Protein AF-A0A7J3XG71-F1 (afdb_monomer_lite)

Radius of gyration: 19.36 Å; chains: 1; bounding box: 48×36×61 Å

pLDDT: mean 88.69, std 15.17, range [41.94, 98.75]

Structure (mmCIF, N/CA/C/O backbone):
data_AF-A0A7J3XG71-F1
#
_entry.id   AF-A0A7J3XG71-F1
#
loop_
_atom_site.group_PDB
_atom_site.id
_atom_site.type_symbol
_atom_site.label_atom_id
_atom_site.label_alt_id
_atom_site.label_comp_id
_atom_site.label_asym_id
_atom_site.label_entity_id
_atom_site.label_seq_id
_atom_site.pdbx_PDB_ins_code
_atom_site.Cartn_x
_atom_site.Cartn_y
_atom_site.Cartn_z
_atom_site.occupancy
_atom_site.B_iso_or_equiv
_atom_site.auth_seq_id
_atom_site.auth_comp_id
_atom_site.auth_asym_id
_atom_site.auth_atom_id
_atom_site.pdbx_PDB_model_num
ATOM 1 N N . MET A 1 1 ? -31.898 -5.655 36.762 1.00 43.97 1 MET A N 1
ATOM 2 C CA . MET A 1 1 ? -30.533 -5.294 36.327 1.00 43.97 1 MET A CA 1
ATOM 3 C C . MET A 1 1 ? -30.466 -5.445 34.824 1.00 43.97 1 MET A C 1
ATOM 5 O O . MET A 1 1 ? -30.775 -6.532 34.360 1.00 43.97 1 MET A O 1
ATOM 9 N N . SER A 1 2 ? -30.167 -4.340 34.140 1.00 41.94 2 SER A N 1
ATOM 10 C CA . SER A 1 2 ? -29.514 -4.188 32.827 1.00 41.94 2 SER A CA 1
ATOM 11 C C . SER A 1 2 ? -29.764 -2.735 32.429 1.00 41.94 2 SER A C 1
ATOM 13 O O . SER A 1 2 ? -30.831 -2.407 31.923 1.00 41.94 2 SER A O 1
ATOM 15 N N . VAL A 1 3 ? -28.844 -1.845 32.807 1.00 44.31 3 VAL A N 1
ATOM 16 C CA . VAL A 1 3 ? -28.884 -0.438 32.394 1.00 44.31 3 VAL A CA 1
ATOM 17 C C . VAL A 1 3 ? -28.138 -0.375 31.070 1.00 44.31 3 VAL A C 1
ATOM 19 O O . VAL A 1 3 ? -26.931 -0.612 31.028 1.00 44.31 3 VAL A O 1
ATOM 22 N N . ASP A 1 4 ? -28.886 -0.149 29.998 1.00 48.38 4 ASP A N 1
ATOM 23 C CA . ASP A 1 4 ? -28.357 0.118 28.668 1.00 48.38 4 ASP A CA 1
ATOM 24 C C . ASP A 1 4 ? -27.827 1.561 28.676 1.00 48.38 4 ASP A C 1
ATOM 26 O O . ASP A 1 4 ? -28.592 2.509 28.852 1.00 48.38 4 ASP A O 1
ATOM 30 N N . ASN A 1 5 ? -26.508 1.743 28.586 1.00 49.19 5 ASN A N 1
ATOM 31 C CA . ASN A 1 5 ? -25.856 3.060 28.640 1.00 49.19 5 ASN A CA 1
ATOM 32 C C . ASN A 1 5 ? -25.887 3.748 27.262 1.00 49.19 5 ASN A C 1
ATOM 34 O O . ASN A 1 5 ? -24.861 4.161 26.718 1.00 49.19 5 ASN A O 1
ATOM 38 N N . SER A 1 6 ? -27.080 3.856 26.680 1.00 59.78 6 SER A N 1
ATOM 39 C CA . SER A 1 6 ? -27.338 4.720 25.535 1.00 59.78 6 SER A CA 1
ATOM 40 C C . SER A 1 6 ? -27.687 6.126 26.019 1.00 59.78 6 SER A C 1
ATOM 42 O O . SER A 1 6 ? -28.564 6.279 26.864 1.00 59.78 6 SER A O 1
ATO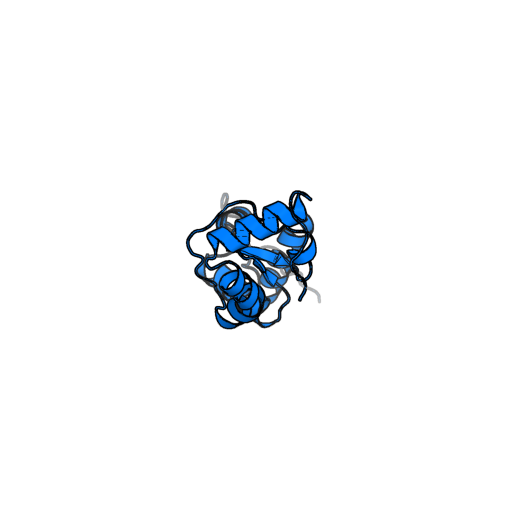M 44 N N . VAL A 1 7 ? -27.080 7.123 25.373 1.00 55.75 7 VAL A N 1
ATOM 45 C CA . VAL A 1 7 ? -27.357 8.569 25.451 1.00 55.75 7 VAL A CA 1
ATOM 46 C C . VAL A 1 7 ? -26.559 9.326 26.520 1.00 55.75 7 VAL A C 1
ATOM 48 O O . VAL A 1 7 ? -26.802 9.230 27.719 1.00 55.75 7 VAL A O 1
ATOM 51 N N . VAL A 1 8 ? -25.625 10.157 26.045 1.00 53.44 8 VAL A N 1
ATOM 52 C CA . VAL A 1 8 ? -25.015 11.246 26.814 1.00 53.44 8 VAL A CA 1
ATOM 53 C C . VAL A 1 8 ? -25.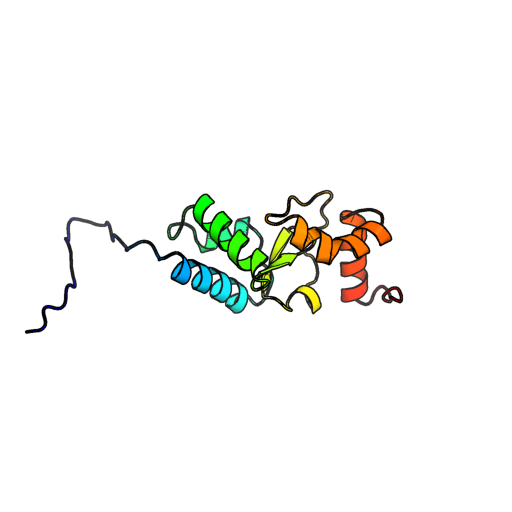198 12.534 26.007 1.00 53.44 8 VAL A C 1
ATOM 55 O O . VAL A 1 8 ? -24.497 12.739 25.023 1.00 53.44 8 VAL A O 1
ATOM 58 N N . TYR A 1 9 ? -26.146 13.348 26.482 1.00 48.91 9 TYR A N 1
ATOM 59 C CA . TYR A 1 9 ? -26.433 14.759 26.179 1.00 48.91 9 TYR A CA 1
ATOM 60 C C . TYR A 1 9 ? -26.900 15.156 24.762 1.00 48.91 9 TYR A C 1
ATOM 62 O O . TYR A 1 9 ? -26.184 15.011 23.777 1.00 48.91 9 TYR A O 1
ATOM 70 N N . GLU A 1 10 ? -28.100 15.745 24.714 1.00 48.12 10 GLU A N 1
ATOM 71 C CA . GLU A 1 10 ? -28.638 16.569 23.626 1.00 48.12 10 GLU A CA 1
ATOM 72 C C . GLU A 1 10 ? -28.486 18.040 24.039 1.00 48.12 10 GLU A C 1
ATOM 74 O O . GLU A 1 10 ? -29.144 18.484 24.975 1.00 48.12 10 GLU A O 1
ATOM 79 N N . ASP A 1 11 ? -27.606 18.770 23.357 1.00 48.97 11 ASP A N 1
ATOM 80 C CA . ASP A 1 11 ? -27.636 20.233 23.259 1.00 48.97 11 ASP A CA 1
ATOM 81 C C . ASP A 1 11 ? -27.097 20.587 21.857 1.00 48.97 11 ASP A C 1
ATOM 83 O O . ASP A 1 11 ? -25.931 20.352 21.543 1.00 48.97 11 ASP A O 1
ATOM 87 N N . GLU A 1 12 ? -28.026 20.998 20.991 1.00 54.84 12 GLU A N 1
ATOM 88 C CA . GLU A 1 12 ? -27.931 21.539 19.621 1.00 54.84 12 GLU A CA 1
ATOM 89 C C . GLU A 1 12 ? -26.679 21.185 18.763 1.00 54.84 12 GLU A C 1
ATOM 91 O O . GLU A 1 12 ? -25.631 21.829 18.800 1.00 54.84 12 GLU A O 1
ATOM 96 N N . ASP A 1 13 ? -26.864 20.172 17.899 1.00 53.38 13 ASP A N 1
ATOM 97 C CA . ASP A 1 13 ? -26.108 19.838 16.673 1.00 53.38 13 ASP A CA 1
ATOM 98 C C . ASP A 1 13 ? -24.614 19.460 16.774 1.00 53.38 13 ASP A C 1
ATOM 100 O O . ASP A 1 13 ? -23.824 19.716 15.859 1.00 53.38 13 ASP A O 1
ATOM 104 N N . VAL A 1 14 ? -24.210 18.720 17.812 1.00 53.25 14 VAL A N 1
ATOM 105 C CA . VAL A 1 14 ? -22.919 18.003 17.800 1.00 53.25 14 VAL A CA 1
ATOM 106 C C . VAL A 1 14 ? -23.101 16.531 18.170 1.00 53.25 14 VAL A C 1
ATOM 108 O O . VAL A 1 14 ? -23.175 16.162 19.337 1.00 53.25 14 VAL A O 1
ATOM 111 N N . VAL A 1 15 ? -23.102 15.650 17.163 1.00 59.97 15 VAL A N 1
ATOM 112 C CA . VAL A 1 15 ? -23.061 14.198 17.397 1.00 59.97 15 VAL A CA 1
ATOM 113 C C . VAL A 1 15 ? -21.625 13.786 17.728 1.00 59.97 15 VAL A C 1
ATOM 115 O O . VAL A 1 15 ? -20.765 13.688 16.849 1.00 59.97 15 VAL A O 1
ATOM 118 N N . VAL A 1 16 ? -21.351 13.548 19.011 1.00 57.53 16 VAL A N 1
ATOM 119 C CA . VAL A 1 16 ? -20.048 13.062 19.481 1.00 57.53 16 VAL A CA 1
ATOM 120 C C . VAL A 1 16 ? -19.979 11.548 19.302 1.00 57.53 16 VAL A C 1
ATOM 122 O O . VAL A 1 16 ? -20.520 10.776 20.091 1.00 57.53 16 VAL A O 1
ATOM 125 N N . PHE A 1 17 ? -19.278 11.105 18.262 1.00 67.19 17 PHE A N 1
ATOM 126 C CA . PHE A 1 17 ? -18.947 9.693 18.097 1.00 67.19 17 PHE A CA 1
ATOM 127 C C . PHE A 1 17 ? -17.682 9.341 18.879 1.00 67.19 17 PHE A C 1
ATOM 129 O O . PHE A 1 17 ? -16.693 10.079 18.874 1.00 67.19 17 PHE A O 1
ATOM 136 N N . ARG A 1 18 ? -17.675 8.161 19.506 1.00 76.88 18 ARG A N 1
ATOM 137 C CA . ARG A 1 18 ? -16.440 7.580 20.034 1.00 76.88 18 ARG A CA 1
ATOM 138 C C . ARG A 1 18 ? -15.479 7.334 18.868 1.00 76.88 18 ARG A C 1
ATOM 140 O O . ARG A 1 18 ? -15.840 6.680 17.892 1.00 76.88 18 ARG A O 1
ATOM 147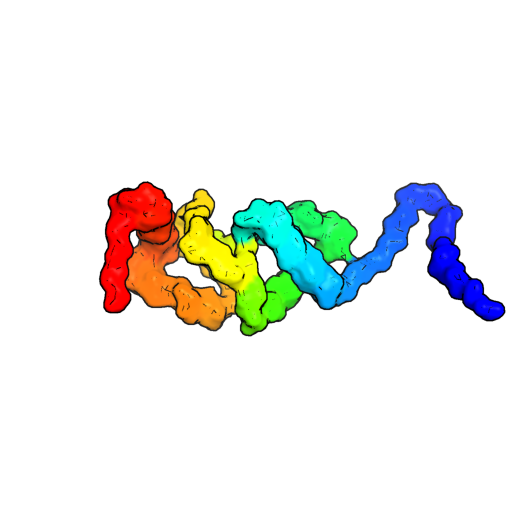 N N . ALA A 1 19 ? -14.247 7.827 18.983 1.00 80.75 19 ALA A N 1
ATOM 148 C CA . ALA A 1 19 ? -13.202 7.519 18.014 1.00 80.75 19 ALA A CA 1
ATOM 149 C C . ALA A 1 19 ? -12.949 5.999 17.967 1.00 80.75 19 ALA A C 1
ATOM 151 O O . ALA A 1 19 ? -12.904 5.371 19.031 1.00 80.75 19 ALA A O 1
ATOM 152 N N . PRO A 1 20 ? -12.732 5.411 16.775 1.00 83.31 20 PRO A N 1
ATOM 153 C CA . PRO A 1 20 ? -12.503 3.977 16.662 1.00 83.31 20 PRO A CA 1
ATOM 154 C C . PRO A 1 20 ? -11.242 3.559 17.421 1.00 83.31 20 PRO A C 1
ATOM 156 O O . PRO A 1 20 ? -10.292 4.345 17.561 1.00 83.31 20 PRO A O 1
ATOM 159 N N . SER A 1 21 ? -11.203 2.311 17.880 1.00 91.25 21 SER A N 1
ATOM 160 C CA . SER A 1 21 ? -9.980 1.661 18.344 1.00 91.25 21 SER A CA 1
ATOM 161 C C . SER A 1 21 ? -8.979 1.503 17.194 1.00 91.25 21 SER A C 1
ATOM 163 O O . SER A 1 21 ? -9.270 1.737 16.018 1.00 91.25 21 SER A O 1
ATOM 165 N N . ASP A 1 22 ? -7.751 1.144 17.542 1.00 90.56 22 ASP A N 1
ATOM 166 C CA . ASP A 1 22 ? -6.702 0.895 16.561 1.00 90.56 22 ASP A CA 1
ATOM 167 C C . ASP A 1 22 ? -7.017 -0.328 15.682 1.00 90.56 22 ASP A C 1
ATOM 169 O O . ASP A 1 22 ? -6.778 -0.302 14.475 1.00 90.56 22 ASP A O 1
ATOM 173 N N . GLU A 1 23 ? -7.609 -1.365 16.272 1.00 94.00 23 GLU A N 1
ATOM 174 C CA . GLU A 1 23 ? -8.061 -2.587 15.604 1.00 94.00 23 GLU A CA 1
ATOM 175 C C . GLU A 1 23 ? -9.272 -2.320 14.700 1.00 94.00 23 GLU A C 1
ATOM 177 O O . GLU A 1 23 ? -9.329 -2.804 13.566 1.00 94.00 23 GLU A O 1
ATOM 182 N N . GLU A 1 24 ? -10.227 -1.513 15.171 1.00 94.94 24 GLU A N 1
ATOM 183 C CA . GLU A 1 24 ? -11.383 -1.089 14.376 1.00 94.94 24 GLU A CA 1
ATOM 184 C C . GLU A 1 24 ? -10.938 -0.290 13.153 1.00 94.94 24 GLU A C 1
ATOM 186 O O . GLU A 1 24 ? -11.412 -0.529 12.043 1.00 94.94 24 GLU A O 1
ATOM 191 N N . LEU A 1 25 ? -9.973 0.614 13.329 1.00 95.19 25 LEU A N 1
ATOM 192 C CA . LEU A 1 25 ? -9.420 1.393 12.232 1.00 95.19 25 LEU A CA 1
ATOM 193 C C . LEU A 1 25 ? -8.634 0.525 11.238 1.00 95.19 25 LEU A C 1
ATOM 195 O O . LEU A 1 25 ? -8.745 0.730 10.030 1.00 95.19 25 LEU A O 1
ATOM 199 N N . GLU A 1 26 ? -7.876 -0.466 11.711 1.00 97.38 26 GLU A N 1
ATOM 200 C CA . GLU A 1 26 ? -7.221 -1.451 10.841 1.00 97.38 26 GLU A CA 1
ATOM 201 C C . GLU A 1 26 ? -8.223 -2.201 9.965 1.00 97.38 26 GLU A C 1
ATOM 203 O O . GLU A 1 26 ? -8.014 -2.344 8.755 1.00 97.38 26 GLU A O 1
ATOM 208 N N . LYS A 1 27 ? -9.330 -2.653 10.563 1.00 97.44 27 LYS A N 1
ATOM 209 C CA . LYS A 1 27 ? -10.420 -3.294 9.829 1.00 97.44 27 LYS A CA 1
ATOM 210 C C . LYS A 1 27 ? -11.034 -2.332 8.814 1.00 97.44 27 LYS A C 1
ATOM 212 O O . LYS A 1 27 ? -11.151 -2.681 7.645 1.00 97.44 27 LYS A O 1
ATOM 217 N N . LEU A 1 28 ? -11.329 -1.104 9.226 1.00 96.38 28 LEU A N 1
ATOM 218 C CA . LEU A 1 28 ? -11.967 -0.095 8.385 1.00 96.38 28 LEU A CA 1
ATOM 219 C C . LEU A 1 28 ? -11.096 0.275 7.169 1.00 96.38 28 LEU A C 1
ATOM 221 O O . LEU A 1 28 ? -11.607 0.389 6.055 1.00 96.38 28 LEU A O 1
ATOM 225 N N . VAL A 1 29 ? -9.771 0.374 7.338 1.00 97.88 29 VAL A N 1
ATOM 226 C CA . VAL A 1 29 ? -8.824 0.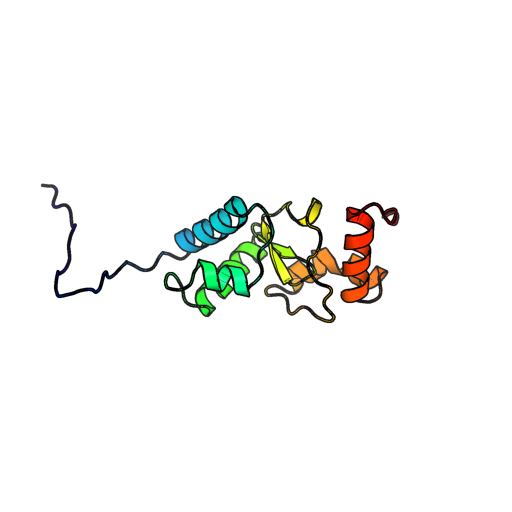564 6.224 1.00 97.88 29 VAL A CA 1
ATOM 227 C C . VAL A 1 29 ? -8.879 -0.608 5.240 1.00 97.88 29 VAL A C 1
ATOM 229 O O . VAL A 1 29 ? -8.977 -0.383 4.031 1.00 97.88 29 VAL A O 1
ATOM 232 N N . LYS A 1 30 ? -8.834 -1.854 5.728 1.00 98.50 30 LYS A N 1
ATOM 233 C CA . LYS A 1 30 ? -8.896 -3.049 4.869 1.00 98.50 30 LYS A CA 1
ATOM 234 C C . LYS A 1 30 ? -10.230 -3.150 4.134 1.00 98.50 30 LYS A C 1
ATOM 236 O O . LYS A 1 30 ? -10.229 -3.366 2.923 1.00 98.50 30 LYS A O 1
ATOM 241 N N . ASP A 1 31 ? -11.336 -2.918 4.832 1.00 98.06 31 ASP A N 1
ATOM 242 C CA . ASP A 1 31 ? -12.688 -2.943 4.271 1.00 98.06 31 ASP A CA 1
ATOM 243 C C . ASP A 1 31 ? -12.867 -1.851 3.211 1.00 98.06 31 ASP A C 1
ATOM 245 O O . ASP A 1 31 ? -13.452 -2.091 2.154 1.00 98.06 31 ASP A O 1
ATOM 249 N N . LEU A 1 32 ? -12.307 -0.657 3.434 1.00 97.81 32 LEU A N 1
ATOM 250 C CA . LEU A 1 32 ? -12.314 0.422 2.450 1.00 97.81 32 LEU A CA 1
ATOM 251 C C . LEU A 1 32 ? -11.583 0.017 1.163 1.00 97.81 32 LEU A C 1
ATOM 253 O O . LEU A 1 32 ? -12.127 0.197 0.072 1.00 97.81 32 LEU A O 1
ATOM 257 N N . VAL A 1 33 ? -10.372 -0.535 1.279 1.00 98.12 33 VAL A N 1
ATOM 258 C CA . VAL A 1 33 ? -9.586 -0.998 0.122 1.00 98.12 33 VAL A CA 1
ATOM 259 C C . VAL A 1 33 ? -10.297 -2.155 -0.591 1.00 98.12 33 VAL A C 1
ATOM 261 O O . VAL A 1 33 ? -10.404 -2.136 -1.819 1.00 98.12 33 VAL A O 1
ATOM 264 N N . ALA A 1 34 ? -10.846 -3.116 0.160 1.00 98.06 34 ALA A N 1
ATOM 265 C CA . ALA A 1 34 ? -11.623 -4.234 -0.376 1.00 98.06 34 ALA A CA 1
ATOM 266 C C . ALA A 1 34 ? -12.842 -3.745 -1.168 1.00 98.06 34 ALA A C 1
ATOM 268 O O . ALA A 1 34 ? -13.013 -4.106 -2.330 1.00 98.06 34 ALA A O 1
ATOM 269 N N . ARG A 1 35 ? -13.648 -2.859 -0.571 1.00 97.88 35 ARG A N 1
ATOM 270 C CA . ARG A 1 35 ? -14.867 -2.302 -1.173 1.00 97.88 35 ARG A CA 1
ATOM 271 C C . ARG A 1 35 ? -14.583 -1.498 -2.438 1.00 97.88 35 ARG A C 1
ATOM 273 O O . ARG A 1 35 ? -15.376 -1.535 -3.371 1.00 97.88 35 ARG A O 1
ATOM 280 N N . LYS A 1 36 ? -13.468 -0.761 -2.490 1.00 97.12 36 LYS A N 1
ATOM 281 C CA . LYS A 1 36 ? -13.058 -0.043 -3.709 1.00 97.12 36 LYS A CA 1
ATOM 282 C C . LYS A 1 36 ? -12.520 -0.989 -4.789 1.00 97.12 36 LYS A C 1
ATOM 284 O O . LYS A 1 36 ? -12.449 -0.582 -5.945 1.00 97.12 36 LYS A O 1
ATOM 289 N N . GLY A 1 37 ? -12.115 -2.208 -4.427 1.00 96.50 37 GLY A N 1
ATOM 290 C CA . GLY A 1 37 ? -11.635 -3.235 -5.354 1.00 96.50 37 GLY A CA 1
ATOM 291 C C . GLY A 1 37 ? -10.293 -2.916 -6.020 1.00 96.50 37 GLY A C 1
ATOM 292 O O . GLY A 1 37 ? -9.909 -3.582 -6.980 1.00 96.50 37 GLY A O 1
ATOM 293 N N . ARG A 1 38 ? -9.575 -1.890 -5.545 1.00 96.12 38 ARG A N 1
ATOM 294 C CA . ARG A 1 38 ? -8.284 -1.457 -6.091 1.00 96.12 38 ARG A CA 1
ATOM 295 C C . ARG A 1 38 ? -7.414 -0.790 -5.025 1.00 96.12 38 ARG A C 1
ATOM 297 O O . ARG A 1 38 ? -7.954 -0.254 -4.056 1.00 96.12 38 ARG A O 1
ATOM 304 N N . PRO A 1 39 ? -6.090 -0.722 -5.244 1.00 97.81 39 PRO A N 1
ATOM 305 C CA . PRO A 1 39 ? -5.214 0.105 -4.431 1.00 97.81 39 PRO A CA 1
ATOM 306 C C . PRO A 1 39 ? -5.643 1.579 -4.405 1.00 97.81 39 PRO A C 1
ATOM 308 O O . PRO A 1 39 ? -6.102 2.140 -5.409 1.00 97.81 39 PRO A O 1
ATOM 311 N N . LEU A 1 40 ? -5.483 2.204 -3.239 1.00 97.75 40 LEU A N 1
ATOM 312 C CA . LEU A 1 40 ? -5.878 3.585 -2.964 1.00 97.75 40 LEU A CA 1
ATOM 313 C C . LEU A 1 40 ? -4.662 4.440 -2.632 1.00 97.75 40 LEU A C 1
ATOM 315 O O . LEU A 1 40 ? -3.755 4.021 -1.921 1.00 97.75 40 LEU A O 1
ATOM 319 N N . SER A 1 41 ? -4.635 5.671 -3.122 1.00 96.88 41 SER A N 1
ATOM 320 C CA . SER A 1 41 ? -3.600 6.630 -2.742 1.00 96.88 41 SER A CA 1
ATOM 321 C C . SER A 1 41 ? -3.786 7.132 -1.308 1.00 96.88 41 SER A C 1
ATOM 323 O O . SER A 1 41 ? -4.894 7.157 -0.774 1.00 96.88 41 SER A O 1
ATOM 325 N N . TRP A 1 42 ? -2.712 7.660 -0.712 1.00 96.38 42 TRP A N 1
ATOM 326 C CA . TRP A 1 42 ? -2.776 8.374 0.573 1.00 96.38 42 TRP A CA 1
ATOM 327 C C . TRP A 1 42 ? -3.847 9.477 0.596 1.00 96.38 42 TRP A C 1
ATOM 329 O O . TRP A 1 42 ? -4.527 9.680 1.597 1.00 96.38 42 TRP A O 1
ATOM 339 N N . LYS A 1 43 ? -4.019 10.201 -0.521 1.00 95.62 43 LYS A N 1
ATOM 340 C CA . LYS A 1 43 ? -5.035 11.257 -0.640 1.00 95.62 43 LYS A CA 1
ATOM 341 C C . LYS A 1 43 ? -6.452 10.682 -0.588 1.00 95.62 43 LYS A C 1
ATOM 343 O O . LYS A 1 43 ? -7.310 11.290 0.038 1.00 95.62 43 LYS A O 1
ATOM 348 N N . GLU A 1 44 ? -6.690 9.543 -1.234 1.00 96.94 44 GLU A N 1
ATOM 349 C CA . GLU A 1 44 ? -7.992 8.870 -1.199 1.00 96.94 44 GLU A CA 1
ATOM 350 C C . GLU A 1 44 ? -8.287 8.312 0.191 1.00 96.94 44 GLU A C 1
ATOM 352 O O . GLU A 1 44 ? -9.352 8.600 0.720 1.00 96.94 44 GLU A O 1
ATOM 357 N N . LEU A 1 45 ? -7.333 7.617 0.821 1.00 97.12 45 LEU A N 1
ATOM 358 C CA . LEU A 1 45 ? -7.504 7.109 2.187 1.00 97.12 45 LEU A CA 1
ATOM 359 C C . LEU A 1 45 ? -7.816 8.238 3.176 1.00 97.12 45 LEU A C 1
ATOM 361 O O . LEU A 1 45 ? -8.779 8.143 3.925 1.00 97.12 45 LEU A O 1
ATOM 365 N N . ARG A 1 46 ? -7.061 9.346 3.134 1.00 95.56 46 ARG A N 1
ATOM 366 C CA . ARG A 1 46 ? -7.340 10.514 3.985 1.00 95.56 46 ARG A CA 1
ATOM 367 C C . ARG A 1 46 ? -8.712 11.126 3.732 1.00 95.56 46 ARG A C 1
ATOM 369 O O . ARG A 1 46 ? -9.349 11.559 4.679 1.00 95.56 46 ARG A O 1
ATOM 376 N N . LYS A 1 47 ? -9.149 11.190 2.472 1.00 95.75 47 LYS A N 1
ATOM 377 C CA . LYS A 1 47 ? -10.457 11.751 2.117 1.00 95.75 47 LYS A CA 1
ATOM 378 C C . LYS A 1 47 ? -11.599 10.869 2.623 1.00 95.75 47 LYS A C 1
ATOM 380 O O . LYS A 1 47 ? -12.584 11.385 3.120 1.00 95.75 47 LYS A O 1
ATOM 385 N N . GLU A 1 48 ? -11.481 9.557 2.471 1.00 95.00 48 GLU A N 1
ATOM 386 C CA . GLU A 1 48 ? -12.529 8.609 2.872 1.00 95.00 48 GLU A CA 1
ATOM 387 C C . GLU A 1 48 ? -12.602 8.435 4.398 1.00 95.00 48 GLU A C 1
ATOM 389 O O . GLU A 1 48 ? -13.641 8.047 4.917 1.00 95.00 48 GLU A O 1
ATOM 394 N N . LEU A 1 49 ? -11.508 8.724 5.112 1.00 92.31 49 LEU A N 1
ATOM 395 C CA . LEU A 1 49 ? -11.399 8.585 6.569 1.00 92.31 49 LEU A CA 1
ATOM 396 C C . LEU A 1 49 ? -11.370 9.926 7.315 1.00 92.31 49 LEU A C 1
ATOM 398 O O . LEU A 1 49 ? -11.139 9.961 8.528 1.00 92.31 49 LEU A O 1
ATOM 402 N N . SER A 1 50 ? -11.586 11.036 6.606 1.00 87.88 50 SER A N 1
ATOM 403 C CA . SER A 1 50 ? -11.623 12.364 7.214 1.00 87.88 50 SER A CA 1
ATOM 404 C C . SER A 1 50 ? -12.775 12.454 8.210 1.00 87.88 50 SER A C 1
ATOM 406 O O . SER A 1 50 ? -13.884 12.030 7.900 1.00 87.88 50 SER A O 1
ATOM 408 N N . GLY A 1 51 ? -12.514 13.004 9.395 1.00 84.25 51 GLY A N 1
ATOM 409 C CA . GLY A 1 51 ? -13.498 13.082 10.480 1.00 84.25 51 GLY A CA 1
ATOM 410 C C . GLY A 1 51 ? -13.607 11.810 11.329 1.00 84.25 51 GLY A C 1
ATOM 411 O O . GLY A 1 51 ? -14.144 11.877 12.426 1.00 84.25 51 GLY A O 1
ATOM 412 N N . ILE A 1 52 ? -13.041 10.682 10.880 1.00 85.81 52 ILE A N 1
ATOM 413 C CA . ILE A 1 52 ? -12.971 9.432 11.659 1.00 85.81 52 ILE A CA 1
ATOM 414 C C . ILE A 1 52 ? -11.623 9.331 12.381 1.00 85.81 52 ILE A C 1
ATOM 416 O O . ILE A 1 52 ? -11.554 8.959 13.552 1.00 85.81 52 ILE A O 1
ATOM 420 N N . VAL A 1 53 ? -10.529 9.652 11.681 1.00 88.81 53 VAL A N 1
ATOM 421 C CA . VAL A 1 53 ? -9.171 9.544 12.224 1.00 88.81 53 VAL A CA 1
ATOM 422 C C . VAL A 1 53 ? -8.246 10.652 11.712 1.00 88.81 53 VAL A C 1
ATOM 424 O O . VAL A 1 53 ? -8.303 11.055 10.551 1.00 88.81 53 VAL A O 1
ATOM 427 N N . GLY A 1 54 ? -7.337 11.116 12.576 1.00 91.44 54 GLY A N 1
ATOM 428 C CA . GLY A 1 54 ? -6.214 11.972 12.190 1.00 91.44 54 GLY A CA 1
ATOM 429 C C . GLY A 1 54 ? -5.139 11.259 11.353 1.00 91.44 54 GLY A C 1
ATOM 430 O O . GLY A 1 54 ? -4.940 10.044 11.431 1.00 91.44 54 GLY A O 1
ATOM 431 N N . GLU A 1 55 ? -4.384 12.037 10.575 1.00 94.38 55 GLU A N 1
ATOM 432 C CA . GLU A 1 55 ? -3.391 11.518 9.622 1.00 94.38 55 GLU A CA 1
ATOM 433 C C . GLU A 1 55 ? -2.275 10.682 10.264 1.00 94.38 55 GLU A C 1
ATOM 435 O O . GLU A 1 55 ? -1.853 9.676 9.694 1.00 94.38 55 GLU A O 1
ATOM 440 N N . ASP A 1 56 ? -1.790 11.082 11.442 1.00 95.25 56 ASP A N 1
ATOM 441 C CA . ASP A 1 56 ? -0.716 10.368 12.144 1.00 95.25 56 ASP A CA 1
ATOM 442 C C . ASP A 1 56 ? -1.147 8.950 12.537 1.00 95.25 56 ASP A C 1
ATOM 444 O O . ASP A 1 56 ? -0.428 7.974 12.318 1.00 95.25 56 ASP A O 1
ATOM 448 N N . ARG A 1 57 ? -2.375 8.820 13.040 1.00 94.75 57 ARG A N 1
ATOM 449 C CA . ARG A 1 57 ? -2.922 7.532 13.461 1.00 94.75 57 ARG A CA 1
ATOM 450 C C . ARG A 1 57 ? -3.221 6.631 12.261 1.00 94.75 57 ARG A C 1
ATOM 452 O O . ARG A 1 57 ? -2.880 5.452 12.304 1.00 94.75 57 ARG A O 1
ATOM 459 N N . LEU A 1 58 ? -3.712 7.187 11.147 1.00 96.56 58 LEU A N 1
ATOM 460 C CA . LEU A 1 58 ? -3.813 6.448 9.881 1.00 96.56 58 LEU A CA 1
ATOM 461 C C . LEU A 1 58 ? -2.439 5.955 9.396 1.00 96.56 58 LEU A C 1
ATOM 463 O O . LEU A 1 58 ? -2.313 4.815 8.950 1.00 96.56 58 LEU A O 1
ATOM 467 N N . ARG A 1 59 ? -1.391 6.783 9.506 1.00 97.75 59 ARG A N 1
ATOM 468 C CA . ARG A 1 59 ? -0.025 6.384 9.137 1.00 97.75 59 ARG A CA 1
ATOM 469 C C . ARG A 1 59 ? 0.462 5.211 9.986 1.00 97.75 59 ARG A C 1
ATOM 471 O O . ARG A 1 59 ? 0.975 4.250 9.421 1.00 97.75 59 ARG A O 1
ATOM 478 N N . LYS A 1 60 ? 0.288 5.273 11.310 1.00 97.50 60 LYS A N 1
ATOM 479 C CA . LYS A 1 60 ? 0.675 4.193 12.238 1.00 97.50 60 LYS A CA 1
ATOM 480 C C . LYS A 1 60 ? -0.040 2.883 11.909 1.00 97.50 60 LYS A C 1
ATOM 482 O O . LYS A 1 60 ? 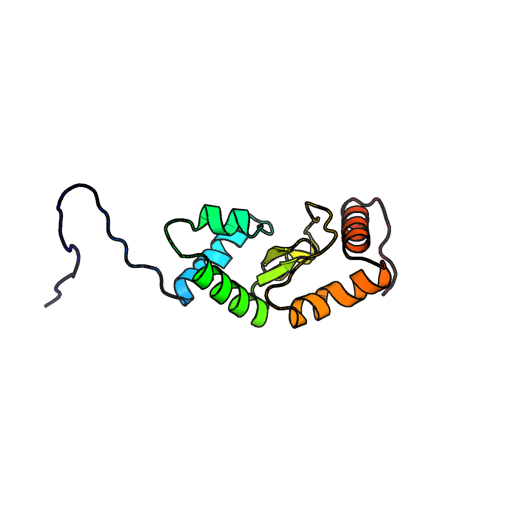0.606 1.844 11.817 1.00 97.50 60 LYS A O 1
ATOM 487 N N . VAL A 1 61 ? -1.344 2.949 11.644 1.00 97.75 61 VAL A N 1
ATOM 488 C CA . VAL A 1 61 ? -2.144 1.792 11.218 1.00 97.75 61 VAL A CA 1
ATOM 489 C C . VAL A 1 61 ? -1.625 1.195 9.911 1.00 97.75 61 VAL A C 1
ATOM 491 O O . VAL A 1 61 ? -1.391 -0.010 9.845 1.00 97.75 61 VAL A O 1
ATOM 494 N N . LEU A 1 62 ? -1.371 2.017 8.888 1.00 98.50 62 LEU A N 1
ATOM 495 C CA . LEU A 1 62 ? -0.812 1.523 7.627 1.00 98.50 62 LEU A CA 1
ATOM 496 C C . LEU A 1 62 ? 0.559 0.875 7.822 1.00 98.50 62 LEU A C 1
ATOM 498 O O . LEU A 1 62 ? 0.800 -0.177 7.242 1.00 98.50 62 LEU A O 1
ATOM 502 N N . VAL A 1 63 ? 1.437 1.459 8.644 1.00 98.69 63 VAL A N 1
ATOM 503 C CA . VAL A 1 63 ? 2.743 0.858 8.961 1.00 98.69 63 VAL A CA 1
ATOM 504 C C . VAL A 1 63 ? 2.557 -0.547 9.534 1.00 98.69 63 VAL A C 1
ATOM 506 O O . VAL A 1 63 ? 3.119 -1.487 8.977 1.00 98.69 63 VAL A O 1
ATOM 509 N N . ARG A 1 64 ? 1.705 -0.723 10.554 1.00 98.62 64 ARG A N 1
ATOM 510 C CA . ARG A 1 64 ? 1.460 -2.045 11.157 1.00 98.62 64 ARG A CA 1
ATOM 511 C C . ARG A 1 64 ? 0.887 -3.054 10.160 1.00 98.62 64 ARG A C 1
ATOM 513 O O . ARG A 1 64 ? 1.329 -4.201 10.129 1.00 98.62 64 ARG A O 1
ATOM 520 N N . LEU A 1 65 ? -0.068 -2.633 9.328 1.00 98.69 65 LEU A N 1
ATOM 521 C CA . LEU A 1 65 ? -0.662 -3.491 8.296 1.00 98.69 65 LEU A CA 1
ATOM 522 C C . LEU A 1 65 ? 0.356 -3.888 7.214 1.00 98.69 65 LEU A C 1
ATOM 524 O O . LEU A 1 65 ? 0.319 -5.016 6.725 1.00 98.69 65 LEU A O 1
ATOM 528 N N . ILE A 1 66 ? 1.279 -2.992 6.850 1.00 98.75 66 ILE A N 1
ATOM 529 C CA . ILE A 1 66 ? 2.354 -3.276 5.887 1.00 98.75 66 ILE A CA 1
ATOM 530 C C . ILE A 1 66 ? 3.412 -4.200 6.499 1.00 98.75 66 ILE A C 1
ATOM 532 O O . ILE A 1 66 ? 3.903 -5.117 5.836 1.00 98.75 66 ILE A O 1
ATOM 536 N N . GLU A 1 67 ? 3.764 -3.999 7.768 1.00 98.62 67 GLU A N 1
ATOM 537 C CA . GLU A 1 67 ? 4.686 -4.880 8.488 1.00 98.62 67 GLU A CA 1
ATOM 538 C C . GLU A 1 67 ? 4.161 -6.319 8.559 1.00 98.62 67 GLU A C 1
ATOM 540 O O . GLU A 1 67 ? 4.931 -7.260 8.334 1.00 98.62 67 GLU A O 1
ATOM 545 N N . ARG A 1 68 ? 2.846 -6.477 8.751 1.00 98.44 68 ARG A N 1
ATOM 546 C CA . ARG A 1 68 ? 2.127 -7.761 8.742 1.00 98.44 68 ARG A CA 1
ATOM 547 C C . ARG A 1 68 ? 1.812 -8.316 7.347 1.00 98.44 68 ARG A C 1
ATOM 549 O O . ARG A 1 68 ? 1.225 -9.386 7.248 1.00 98.44 68 ARG A O 1
ATOM 556 N N . ASP A 1 69 ? 2.222 -7.634 6.273 1.00 98.25 69 ASP A N 1
ATOM 557 C CA . ASP A 1 69 ? 1.913 -8.002 4.879 1.00 98.25 69 ASP A CA 1
ATOM 558 C C . ASP A 1 69 ? 0.395 -8.115 4.581 1.00 98.25 69 ASP A C 1
ATOM 560 O O . ASP A 1 69 ? 0.007 -8.735 3.595 1.00 98.25 69 ASP A O 1
ATOM 564 N N . GLU A 1 70 ? -0.471 -7.484 5.382 1.00 98.56 70 GLU A N 1
ATOM 565 C CA . GLU A 1 70 ? -1.923 -7.411 5.138 1.00 98.56 70 GLU A CA 1
ATOM 566 C C . GLU A 1 70 ? -2.258 -6.339 4.087 1.00 98.56 70 GLU A C 1
ATOM 568 O O . GLU A 1 70 ? -3.128 -6.527 3.230 1.00 98.56 70 GLU A O 1
ATOM 573 N N . ILE A 1 71 ? -1.520 -5.226 4.127 1.00 98.62 71 ILE A N 1
ATOM 574 C CA . ILE A 1 71 ? -1.526 -4.171 3.112 1.00 98.62 71 ILE A CA 1
ATOM 575 C C . ILE A 1 71 ? -0.169 -4.150 2.408 1.00 98.62 71 ILE A C 1
ATOM 577 O O . ILE A 1 71 ? 0.887 -4.317 3.014 1.00 98.62 71 ILE A O 1
ATOM 581 N N . VAL A 1 72 ? -0.192 -3.903 1.106 1.00 98.44 72 VAL A N 1
ATOM 582 C CA . VAL A 1 72 ? 0.984 -3.722 0.266 1.00 98.44 72 VAL A CA 1
ATOM 583 C C . VAL A 1 72 ? 1.026 -2.283 -0.219 1.00 98.44 72 VAL A C 1
ATOM 585 O O . VAL A 1 72 ? 0.077 -1.786 -0.824 1.00 98.44 72 VAL A O 1
ATOM 588 N N . GLU A 1 73 ? 2.162 -1.629 0.008 1.00 97.62 73 GLU A N 1
ATOM 589 C CA . GLU A 1 73 ? 2.489 -0.380 -0.668 1.00 97.62 73 GLU A CA 1
ATOM 590 C C . GLU A 1 73 ? 3.004 -0.688 -2.083 1.00 97.62 73 GLU A C 1
ATOM 592 O O . GLU A 1 73 ? 4.040 -1.335 -2.272 1.00 97.62 73 GLU A O 1
ATOM 597 N N . MET A 1 74 ? 2.237 -0.268 -3.085 1.00 97.62 74 MET A N 1
ATOM 598 C CA . MET A 1 74 ? 2.503 -0.474 -4.505 1.00 97.62 74 MET A CA 1
ATOM 599 C C . MET A 1 74 ? 3.654 0.406 -4.986 1.00 97.62 74 MET A C 1
ATOM 601 O O . MET A 1 74 ? 4.004 1.410 -4.366 1.00 97.62 74 MET A O 1
ATOM 605 N N . ILE A 1 75 ? 4.218 0.069 -6.147 1.00 96.81 75 ILE A N 1
ATOM 606 C CA . ILE A 1 75 ? 5.378 0.773 -6.710 1.00 96.81 75 ILE A CA 1
ATOM 607 C C . ILE A 1 75 ? 5.142 2.275 -6.971 1.00 96.81 75 ILE A C 1
ATOM 609 O O . ILE A 1 75 ? 6.098 3.040 -7.069 1.00 96.81 75 ILE A O 1
ATOM 613 N N . ASP A 1 76 ? 3.884 2.709 -7.078 1.00 96.00 76 ASP A N 1
ATOM 614 C CA . ASP A 1 76 ? 3.483 4.103 -7.292 1.00 96.00 76 ASP A CA 1
ATOM 615 C C . ASP A 1 76 ? 3.050 4.835 -6.003 1.00 96.00 76 ASP A C 1
ATOM 617 O O . ASP A 1 76 ? 2.677 6.015 -6.059 1.00 96.00 76 ASP A O 1
ATOM 621 N N . GLY A 1 77 ? 3.145 4.167 -4.847 1.00 95.69 77 GLY A N 1
ATOM 622 C CA . GLY A 1 77 ? 2.787 4.690 -3.525 1.00 95.69 77 GLY A CA 1
ATOM 623 C C . GLY A 1 77 ? 1.299 4.590 -3.178 1.00 95.69 77 GLY A C 1
ATOM 624 O O . GLY A 1 77 ? 0.833 5.296 -2.283 1.00 95.69 77 GLY A O 1
ATOM 625 N N . THR A 1 78 ? 0.528 3.783 -3.910 1.00 97.44 78 THR A N 1
ATOM 626 C CA . THR A 1 78 ? -0.832 3.390 -3.505 1.00 97.44 78 THR A CA 1
ATOM 627 C C . THR A 1 78 ? -0.801 2.199 -2.544 1.00 97.44 78 THR A C 1
ATOM 629 O O . THR A 1 78 ? 0.194 1.487 -2.458 1.00 97.44 78 THR A O 1
ATOM 632 N N . PHE A 1 79 ? -1.886 1.978 -1.808 1.00 98.25 79 PHE A N 1
ATOM 633 C CA . PHE A 1 79 ? -2.018 0.937 -0.791 1.00 98.25 79 PHE A CA 1
ATOM 634 C C . PHE A 1 79 ? -3.123 -0.031 -1.199 1.00 98.25 79 PHE A C 1
ATOM 636 O O . PHE A 1 79 ? -4.269 0.382 -1.372 1.00 98.25 79 PHE A O 1
ATOM 643 N N . GLY A 1 80 ? -2.780 -1.303 -1.378 1.00 98.31 80 GLY A N 1
ATOM 644 C CA . GLY A 1 80 ? -3.717 -2.373 -1.725 1.00 98.31 80 GLY A CA 1
ATOM 645 C C . GLY A 1 80 ? -3.674 -3.508 -0.712 1.00 98.31 80 GLY A C 1
ATOM 646 O O . GLY A 1 80 ? -2.721 -3.613 0.053 1.00 98.31 80 GLY A O 1
ATOM 647 N N . LEU A 1 81 ? -4.678 -4.381 -0.721 1.00 98.56 81 LEU A N 1
ATOM 648 C CA . LEU A 1 81 ? -4.592 -5.647 0.006 1.00 98.56 81 LEU A CA 1
ATOM 649 C C . LEU A 1 81 ? -3.530 -6.546 -0.629 1.00 98.56 81 LEU A C 1
ATOM 651 O O . LEU A 1 81 ? -3.260 -6.458 -1.831 1.00 98.56 81 LEU A O 1
ATOM 655 N N . ARG A 1 82 ? -2.955 -7.439 0.175 1.00 97.81 82 ARG A N 1
ATOM 656 C CA . ARG A 1 82 ? -2.070 -8.500 -0.316 1.00 97.81 82 ARG A CA 1
ATOM 657 C C . ARG A 1 82 ? -2.710 -9.265 -1.480 1.00 97.81 82 ARG A C 1
ATOM 659 O O . ARG A 1 82 ? -3.859 -9.685 -1.393 1.00 97.81 82 ARG A O 1
ATOM 666 N N . GLY A 1 83 ? -1.960 -9.437 -2.565 1.00 96.69 83 GLY A N 1
ATOM 667 C CA . GLY A 1 83 ? -2.409 -10.097 -3.794 1.00 96.69 83 GLY A CA 1
ATOM 668 C C . GLY A 1 83 ? -2.962 -9.129 -4.844 1.00 96.69 83 GLY A C 1
ATOM 669 O O . GLY A 1 83 ? -2.941 -9.443 -6.034 1.00 96.69 83 GLY A O 1
ATOM 670 N N . MET A 1 84 ? -3.377 -7.911 -4.468 1.00 96.81 84 MET A N 1
ATOM 671 C CA . MET A 1 84 ? -3.822 -6.916 -5.453 1.00 96.81 84 MET A CA 1
ATOM 672 C C . MET A 1 84 ? -2.693 -6.489 -6.398 1.00 96.81 84 MET A C 1
ATOM 674 O O . MET A 1 84 ? -2.964 -6.134 -7.547 1.00 96.81 84 MET A O 1
ATOM 678 N N . GLU A 1 85 ? -1.431 -6.563 -5.965 1.00 94.38 85 GLU A N 1
ATOM 679 C CA . GLU A 1 85 ? -0.266 -6.247 -6.797 1.00 94.38 85 GLU A CA 1
ATOM 680 C C . GLU A 1 85 ? -0.176 -7.101 -8.075 1.00 94.38 85 GLU A C 1
ATOM 682 O O . GLU A 1 85 ? 0.421 -6.681 -9.066 1.00 94.38 85 GLU A O 1
ATOM 687 N N . GLU A 1 86 ? -0.796 -8.285 -8.086 1.00 92.31 86 GLU A N 1
ATOM 688 C CA . GLU A 1 86 ? -0.769 -9.201 -9.226 1.00 92.31 86 GLU A CA 1
ATOM 689 C C . GLU A 1 86 ? -1.623 -8.720 -10.394 1.00 92.31 86 GLU A C 1
ATOM 691 O O . GLU A 1 86 ? -1.348 -9.067 -11.542 1.00 92.31 86 GLU A O 1
ATOM 696 N N . ARG A 1 87 ? -2.658 -7.924 -10.132 1.00 91.25 87 ARG A N 1
ATOM 697 C CA . ARG A 1 87 ? -3.592 -7.433 -11.159 1.00 91.25 87 ARG A CA 1
ATOM 698 C C . ARG A 1 87 ? -3.557 -5.919 -11.304 1.00 91.25 87 ARG A C 1
ATOM 700 O O . ARG A 1 87 ? -4.050 -5.395 -12.297 1.00 91.25 87 ARG A O 1
ATOM 707 N N . TYR A 1 88 ? -2.962 -5.222 -10.342 1.00 92.56 88 TYR A N 1
ATOM 708 C CA . TYR A 1 88 ? -2.890 -3.773 -10.351 1.00 92.56 88 TYR A CA 1
ATOM 709 C C . TYR A 1 88 ? -2.062 -3.245 -11.528 1.00 92.56 88 TYR A C 1
ATOM 711 O O . TYR A 1 88 ? -0.936 -3.684 -11.778 1.00 92.56 88 TYR A O 1
ATOM 719 N N . VAL A 1 89 ? -2.629 -2.257 -12.218 1.00 93.31 89 VAL A N 1
ATOM 720 C CA . VAL A 1 89 ? -1.933 -1.435 -13.207 1.00 93.31 89 VAL A CA 1
ATOM 721 C C . VAL A 1 89 ? -1.633 -0.093 -12.542 1.00 93.31 89 VAL A C 1
ATOM 723 O O . VAL A 1 89 ? -2.582 0.610 -12.188 1.00 93.31 89 VAL A O 1
ATOM 726 N N . PRO A 1 90 ? -0.353 0.274 -12.346 1.00 93.19 90 PRO A N 1
ATOM 727 C CA . PRO A 1 90 ? 0.002 1.556 -11.754 1.00 93.19 90 PRO A CA 1
ATOM 728 C C . PRO A 1 90 ? -0.665 2.727 -12.476 1.00 93.19 90 PRO A C 1
ATOM 730 O O . PRO A 1 90 ? -0.630 2.814 -13.703 1.00 93.19 90 PRO A O 1
ATOM 733 N N . VAL A 1 91 ? -1.254 3.647 -11.712 1.00 84.06 91 VAL A N 1
ATOM 734 C CA . VAL A 1 91 ? -2.063 4.739 -12.284 1.00 84.06 91 VAL A CA 1
ATOM 735 C C . VAL A 1 91 ? -1.182 5.889 -12.771 1.00 84.06 91 VAL A C 1
ATOM 737 O O . VAL A 1 91 ? -1.552 6.621 -13.688 1.00 84.06 91 VAL A O 1
ATOM 740 N N . LYS A 1 92 ? -0.024 6.101 -12.134 1.00 85.12 92 LYS A N 1
ATOM 741 C CA . LYS A 1 92 ? 0.873 7.222 -12.443 1.00 85.12 92 LYS A CA 1
ATOM 742 C C . LYS A 1 92 ? 2.327 6.799 -12.383 1.00 85.12 92 LYS A C 1
ATOM 744 O O . LYS A 1 92 ? 2.770 6.218 -11.395 1.00 85.12 92 LYS A O 1
ATOM 749 N N . THR A 1 93 ? 3.100 7.233 -13.371 1.00 89.31 93 THR A N 1
ATOM 750 C CA . THR A 1 93 ? 4.558 7.175 -13.303 1.00 89.31 93 THR A CA 1
ATOM 751 C C . THR A 1 93 ? 5.063 8.087 -12.186 1.00 89.31 93 THR A C 1
ATOM 753 O O . THR A 1 93 ? 4.639 9.237 -12.040 1.00 89.31 93 THR A O 1
ATOM 756 N N . LYS A 1 94 ? 5.984 7.570 -11.373 1.00 89.94 94 LYS A N 1
ATOM 757 C CA . LYS A 1 94 ? 6.615 8.291 -10.266 1.00 89.94 94 LYS A CA 1
ATOM 758 C C . LYS A 1 94 ? 8.124 8.283 -10.450 1.00 89.94 94 LYS A C 1
ATOM 760 O O . LYS A 1 94 ? 8.716 7.240 -10.694 1.00 89.94 94 LYS A O 1
ATOM 765 N N . LYS A 1 95 ? 8.758 9.444 -10.265 1.00 89.06 95 LYS A N 1
ATOM 766 C CA . LYS A 1 95 ? 10.227 9.541 -10.189 1.00 89.06 95 LYS A CA 1
ATOM 767 C C . LYS A 1 95 ? 10.763 9.010 -8.857 1.00 89.06 95 LYS A C 1
ATOM 769 O O . LYS A 1 95 ? 11.853 8.458 -8.804 1.00 89.06 95 LYS A O 1
ATOM 774 N N . ARG A 1 96 ? 9.993 9.188 -7.780 1.00 89.81 96 ARG A N 1
ATOM 775 C CA . ARG A 1 96 ? 10.347 8.774 -6.421 1.00 89.81 96 ARG A CA 1
ATOM 776 C C . ARG A 1 96 ? 9.097 8.389 -5.641 1.00 89.81 96 ARG A C 1
ATOM 778 O O . ARG A 1 96 ? 8.073 9.063 -5.752 1.00 89.81 96 ARG A O 1
ATOM 785 N N . VAL A 1 97 ? 9.233 7.368 -4.804 1.00 92.50 97 VAL A N 1
ATOM 786 C CA . VAL A 1 97 ? 8.277 7.007 -3.752 1.00 92.50 97 VAL A CA 1
ATOM 787 C C . VAL A 1 97 ? 9.010 7.045 -2.412 1.00 92.50 97 VAL A C 1
ATOM 789 O O . VAL A 1 97 ? 10.209 6.768 -2.346 1.00 92.50 97 VAL A O 1
ATOM 792 N N . ARG A 1 98 ? 8.316 7.480 -1.359 1.00 94.75 98 ARG A N 1
ATOM 793 C CA . ARG A 1 98 ? 8.821 7.490 0.019 1.00 94.75 98 ARG A CA 1
ATOM 794 C C . ARG A 1 98 ? 8.004 6.468 0.809 1.00 94.75 98 ARG A C 1
ATOM 796 O O . ARG A 1 98 ? 6.985 6.863 1.367 1.00 94.75 98 ARG A O 1
ATOM 803 N N . PRO A 1 99 ? 8.401 5.187 0.776 1.00 97.00 99 PRO A N 1
ATOM 804 C CA . PRO A 1 99 ? 7.602 4.136 1.376 1.00 97.00 99 PRO A CA 1
ATOM 805 C C . PRO A 1 99 ? 7.470 4.305 2.884 1.00 97.00 99 PRO A C 1
ATOM 807 O O . PRO A 1 99 ? 8.428 4.718 3.541 1.00 97.00 99 PRO A O 1
ATOM 810 N N . LEU A 1 100 ? 6.304 3.947 3.422 1.00 98.06 100 LEU A N 1
ATOM 811 C CA . LEU A 1 100 ? 6.057 3.935 4.865 1.00 98.06 100 LEU A CA 1
ATOM 812 C C . LEU A 1 100 ? 6.917 2.877 5.560 1.00 98.06 100 LEU A C 1
ATOM 814 O O . LEU A 1 100 ? 7.430 3.125 6.647 1.00 98.06 100 LEU A O 1
ATOM 818 N N . VAL A 1 101 ? 7.126 1.732 4.902 1.00 98.50 101 VAL A N 1
ATOM 819 C CA . VAL A 1 101 ? 8.006 0.654 5.376 1.00 98.50 101 VAL A CA 1
ATOM 820 C C . VAL A 1 101 ? 9.052 0.345 4.293 1.00 98.50 101 VAL A C 1
ATOM 822 O O . VAL A 1 101 ? 8.833 -0.519 3.433 1.00 98.50 101 VAL A O 1
ATOM 825 N N . PRO A 1 102 ? 10.209 1.042 4.292 1.00 98.25 102 PRO A N 1
ATOM 826 C CA . PRO A 1 102 ? 11.210 0.925 3.229 1.00 98.25 102 PRO A CA 1
ATOM 827 C C . PRO A 1 102 ? 11.747 -0.490 3.003 1.00 98.25 102 PRO A C 1
ATOM 829 O O . PRO A 1 102 ? 12.016 -0.866 1.863 1.00 98.25 102 PRO A O 1
ATOM 832 N N . SER A 1 103 ? 11.884 -1.286 4.065 1.00 98.38 103 SER A N 1
ATOM 833 C CA . SER A 1 103 ? 12.362 -2.671 3.988 1.00 98.38 103 SER A CA 1
ATOM 834 C C . SER A 1 103 ? 11.404 -3.564 3.191 1.00 98.38 103 SER A C 1
ATOM 836 O O . SER A 1 103 ? 11.836 -4.260 2.270 1.00 98.38 103 SER A O 1
ATOM 838 N N . LYS A 1 104 ? 10.097 -3.497 3.477 1.00 98.25 104 LYS A N 1
ATOM 839 C CA . LYS A 1 104 ? 9.048 -4.230 2.747 1.00 98.25 104 LYS A CA 1
ATOM 840 C C . LYS A 1 104 ? 8.954 -3.768 1.295 1.00 98.25 104 LYS A C 1
ATOM 842 O O . LYS A 1 104 ? 8.922 -4.605 0.393 1.00 98.25 104 LYS A O 1
ATOM 847 N N . PHE A 1 105 ? 8.992 -2.454 1.060 1.00 98.19 105 PHE A N 1
ATOM 848 C CA . PHE A 1 105 ? 8.969 -1.889 -0.290 1.00 98.19 105 PHE A CA 1
ATOM 849 C C . PHE A 1 105 ? 10.166 -2.361 -1.124 1.00 98.19 105 PHE A C 1
ATOM 851 O O . PHE A 1 105 ? 9.985 -2.845 -2.241 1.00 98.19 105 PHE A O 1
ATOM 858 N N . ARG A 1 106 ? 11.388 -2.285 -0.575 1.00 97.62 106 ARG A N 1
ATOM 859 C CA . ARG A 1 106 ? 12.608 -2.739 -1.260 1.00 97.62 106 ARG A CA 1
ATOM 860 C C . ARG A 1 106 ? 12.566 -4.236 -1.538 1.00 97.62 106 ARG A C 1
ATOM 862 O O . ARG A 1 106 ? 12.861 -4.639 -2.654 1.00 97.62 106 ARG A O 1
ATOM 869 N N . LYS A 1 107 ? 12.145 -5.053 -0.568 1.00 97.56 107 LYS A N 1
ATOM 870 C CA . LYS A 1 107 ? 12.005 -6.504 -0.764 1.00 97.56 107 LYS A CA 1
ATOM 871 C C . LYS A 1 107 ? 11.057 -6.837 -1.921 1.00 97.56 107 LYS A C 1
ATOM 873 O O . LYS A 1 107 ? 11.285 -7.810 -2.629 1.00 97.56 107 LYS A O 1
ATOM 878 N N . ARG A 1 108 ? 9.991 -6.051 -2.103 1.00 96.56 108 ARG A N 1
ATOM 879 C CA . ARG A 1 108 ? 8.965 -6.314 -3.119 1.00 96.56 108 ARG A CA 1
ATOM 880 C C . ARG A 1 108 ? 9.316 -5.768 -4.499 1.00 96.56 108 ARG A C 1
ATOM 882 O O . ARG A 1 108 ? 9.183 -6.482 -5.485 1.00 96.56 108 ARG A O 1
ATOM 889 N N . TRP A 1 109 ? 9.751 -4.514 -4.565 1.00 96.81 109 TRP A N 1
ATOM 890 C CA . TRP A 1 109 ? 9.922 -3.785 -5.825 1.00 96.81 109 TRP A CA 1
ATOM 891 C C . TRP A 1 109 ? 11.385 -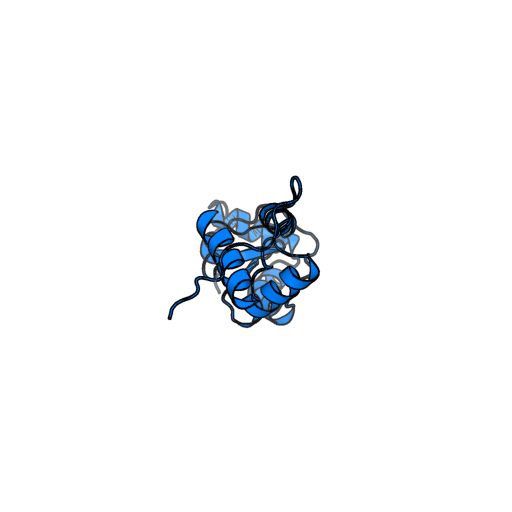3.562 -6.209 1.00 96.81 109 TRP A C 1
ATOM 893 O O . TRP A 1 109 ? 11.651 -3.246 -7.364 1.00 96.81 109 TRP A O 1
ATOM 903 N N . GLY A 1 110 ? 12.326 -3.740 -5.277 1.00 96.38 110 GLY A N 1
ATOM 904 C CA . GLY A 1 110 ? 13.762 -3.517 -5.477 1.00 96.38 110 GLY A CA 1
ATOM 905 C C . GLY A 1 110 ? 14.323 -4.236 -6.702 1.00 96.38 110 GLY A C 1
ATOM 906 O O . GLY A 1 110 ? 14.801 -3.542 -7.596 1.00 96.38 110 GLY A O 1
ATOM 907 N N . PRO A 1 111 ? 14.154 -5.567 -6.836 1.00 96.69 111 PRO A N 1
ATOM 908 C CA . PRO A 1 111 ? 14.666 -6.302 -7.995 1.00 96.69 111 PRO A CA 1
ATOM 909 C C . PRO A 1 111 ? 14.151 -5.754 -9.331 1.00 96.69 111 PRO A C 1
ATOM 911 O O . PRO A 1 111 ? 14.891 -5.628 -10.306 1.00 96.69 111 PRO A O 1
ATOM 914 N N . LEU A 1 112 ? 12.873 -5.365 -9.378 1.00 95.38 112 LEU A N 1
ATOM 915 C CA . LEU A 1 112 ? 12.286 -4.779 -10.575 1.00 95.38 112 LEU A CA 1
ATOM 916 C C . LEU A 1 112 ? 12.869 -3.389 -10.867 1.00 95.38 112 LEU A C 1
ATOM 918 O O . LEU A 1 112 ? 13.242 -3.119 -12.008 1.00 95.38 112 LEU A O 1
ATOM 922 N N . ILE A 1 113 ? 12.949 -2.526 -9.853 1.00 96.69 113 ILE A N 1
ATOM 923 C CA . ILE A 1 113 ? 13.492 -1.166 -9.962 1.00 96.69 113 ILE A CA 1
ATOM 924 C C . ILE A 1 113 ? 14.949 -1.203 -10.422 1.00 96.69 113 ILE A C 1
ATOM 926 O O . ILE A 1 113 ? 15.309 -0.457 -11.329 1.00 96.69 113 ILE A O 1
ATOM 930 N N . GLU A 1 114 ? 15.757 -2.094 -9.851 1.00 96.19 114 GLU A N 1
ATOM 931 C CA . GLU A 1 114 ? 17.155 -2.312 -10.227 1.00 96.19 114 GLU A CA 1
ATOM 932 C C . GLU A 1 114 ? 17.259 -2.784 -11.682 1.00 96.19 114 GLU A C 1
ATOM 934 O O . GLU A 1 114 ? 17.964 -2.171 -12.481 1.00 96.19 114 GLU A O 1
ATOM 939 N N . SER A 1 115 ? 16.465 -3.785 -12.080 1.00 96.38 115 SER A N 1
ATOM 940 C CA . SER A 1 115 ? 16.468 -4.306 -13.458 1.00 96.38 115 SER A CA 1
ATOM 941 C C . SER A 1 115 ? 15.978 -3.311 -14.522 1.00 96.38 115 SER A C 1
ATOM 943 O O . SER A 1 115 ? 16.262 -3.481 -15.714 1.00 96.38 115 SER A O 1
ATOM 945 N N . ALA A 1 116 ? 15.182 -2.318 -14.114 1.00 94.88 116 ALA A N 1
ATOM 946 C CA . ALA A 1 116 ? 14.652 -1.263 -14.971 1.00 94.88 116 ALA A CA 1
ATOM 947 C C . ALA A 1 116 ? 15.490 0.027 -14.909 1.00 94.88 116 ALA A C 1
ATOM 949 O O . ALA A 1 116 ? 15.272 0.934 -15.710 1.00 94.88 116 ALA A O 1
ATOM 950 N N . GLY A 1 117 ? 16.414 0.138 -13.951 1.00 95.50 117 GLY A N 1
ATOM 951 C CA . GLY A 1 117 ? 17.273 1.300 -13.712 1.00 95.50 117 GLY A CA 1
ATOM 952 C C . GLY A 1 117 ? 16.609 2.472 -12.976 1.00 95.50 117 GLY A C 1
ATOM 953 O O . GLY A 1 117 ? 17.303 3.356 -12.481 1.00 95.50 117 GLY A O 1
ATOM 954 N N . SER A 1 118 ? 15.277 2.519 -12.873 1.00 96.44 118 SER A N 1
ATOM 955 C CA . SER A 1 118 ? 14.569 3.545 -12.094 1.00 96.44 118 SER A CA 1
ATOM 956 C C . SER A 1 118 ? 13.143 3.127 -11.732 1.00 96.44 118 SER A C 1
ATOM 958 O O . SER A 1 118 ? 12.545 2.274 -12.387 1.00 96.44 118 SER A O 1
ATOM 960 N N . ILE A 1 119 ? 12.552 3.788 -10.727 1.00 95.75 119 ILE A N 1
ATOM 961 C CA . ILE A 1 119 ? 11.136 3.596 -10.359 1.00 95.75 119 ILE A CA 1
ATOM 962 C C . ILE A 1 119 ? 10.219 3.937 -11.539 1.00 95.75 119 ILE A C 1
ATOM 964 O O . ILE A 1 119 ? 9.283 3.197 -11.825 1.00 95.75 119 ILE A O 1
ATOM 968 N N . ALA A 1 120 ? 10.502 5.030 -12.253 1.00 96.62 120 ALA A N 1
ATOM 969 C CA . ALA A 1 120 ? 9.695 5.448 -13.395 1.00 96.62 120 ALA A CA 1
ATOM 970 C C . ALA A 1 120 ? 9.708 4.392 -14.513 1.00 96.62 120 ALA A C 1
ATOM 972 O O . ALA A 1 120 ? 8.650 4.029 -15.024 1.00 96.62 120 ALA A O 1
ATOM 973 N N . ALA A 1 121 ? 10.889 3.859 -14.839 1.00 96.12 121 ALA A N 1
ATOM 974 C CA . ALA A 1 121 ? 11.036 2.800 -15.834 1.00 96.12 121 ALA A CA 1
ATOM 975 C C . ALA A 1 121 ? 10.376 1.487 -15.385 1.00 96.12 121 ALA A C 1
ATOM 977 O O . ALA A 1 121 ? 9.724 0.825 -16.188 1.00 96.12 121 ALA A O 1
ATOM 978 N N . ALA A 1 122 ? 10.483 1.131 -14.102 1.00 96.44 122 ALA A N 1
ATOM 979 C CA . ALA A 1 122 ? 9.819 -0.041 -13.537 1.00 96.44 122 ALA A CA 1
ATOM 980 C C . ALA A 1 122 ? 8.289 0.067 -13.593 1.00 96.44 122 ALA A C 1
ATOM 982 O O . ALA A 1 122 ? 7.614 -0.895 -13.958 1.00 96.44 122 ALA A O 1
ATOM 983 N N . ILE A 1 123 ? 7.738 1.243 -13.280 1.00 96.31 123 ILE A N 1
ATOM 984 C CA . ILE A 1 123 ? 6.303 1.516 -13.411 1.00 96.31 123 ILE A CA 1
ATOM 985 C C . ILE A 1 123 ? 5.868 1.373 -14.869 1.00 96.31 123 ILE A C 1
ATOM 987 O O . ILE A 1 123 ? 4.902 0.663 -15.140 1.00 96.31 123 ILE A O 1
ATOM 991 N N . GLN A 1 124 ? 6.597 1.992 -15.802 1.00 95.31 124 GLN A N 1
ATOM 992 C CA . GLN A 1 124 ? 6.269 1.899 -17.223 1.00 95.31 124 GLN A CA 1
ATOM 993 C C . GLN A 1 124 ? 6.308 0.448 -17.713 1.00 95.31 124 GLN A C 1
ATOM 995 O O . GLN A 1 124 ? 5.390 -0.003 -18.388 1.00 95.31 124 GLN A O 1
ATOM 1000 N N . TYR A 1 125 ? 7.317 -0.313 -17.296 1.00 94.31 125 TYR A N 1
ATOM 1001 C CA . TYR A 1 125 ? 7.427 -1.732 -17.606 1.00 94.31 125 TYR A CA 1
ATOM 1002 C C . TYR A 1 125 ? 6.233 -2.549 -17.088 1.00 94.31 125 TYR A C 1
ATOM 1004 O O . TYR A 1 125 ? 5.711 -3.393 -17.817 1.00 94.31 125 TYR A O 1
ATOM 1012 N N . LEU A 1 126 ? 5.768 -2.302 -15.856 1.00 94.00 126 LEU A N 1
ATOM 1013 C CA . LEU A 1 126 ? 4.570 -2.967 -15.330 1.00 94.00 126 LEU A CA 1
ATOM 1014 C C . LEU A 1 126 ? 3.327 -2.603 -16.135 1.00 94.00 126 LEU A C 1
ATOM 1016 O O . LEU A 1 126 ? 2.547 -3.493 -16.462 1.00 94.00 126 LEU A O 1
ATOM 1020 N N . ILE A 1 127 ? 3.158 -1.326 -16.479 1.00 93.94 127 ILE A N 1
ATOM 1021 C CA . ILE A 1 127 ? 2.049 -0.871 -17.322 1.00 93.94 127 ILE A CA 1
ATOM 1022 C C . ILE A 1 127 ? 2.081 -1.606 -18.669 1.00 93.94 127 ILE A C 1
ATOM 1024 O O . ILE A 1 127 ? 1.074 -2.187 -19.068 1.00 93.94 127 ILE A O 1
ATOM 1028 N N . ASP A 1 128 ? 3.235 -1.657 -19.335 1.00 93.44 128 ASP A N 1
ATOM 1029 C CA . ASP A 1 128 ? 3.375 -2.306 -20.641 1.00 93.44 128 ASP A CA 1
ATOM 1030 C C . ASP A 1 128 ? 3.057 -3.806 -20.580 1.00 93.44 128 ASP A C 1
ATOM 1032 O O . ASP A 1 128 ? 2.385 -4.327 -21.469 1.00 93.44 128 ASP A O 1
ATOM 1036 N N . ILE A 1 129 ? 3.487 -4.504 -19.522 1.00 92.31 129 ILE A N 1
ATOM 1037 C CA . ILE A 1 129 ? 3.161 -5.924 -19.323 1.00 92.31 129 ILE A CA 1
ATOM 1038 C C . ILE A 1 129 ? 1.672 -6.124 -19.089 1.00 92.31 129 ILE A C 1
ATOM 1040 O O . ILE A 1 129 ? 1.062 -6.990 -19.713 1.00 92.31 129 ILE A O 1
ATOM 1044 N N . LYS A 1 130 ? 1.073 -5.349 -18.181 1.00 89.69 130 LYS A N 1
ATOM 1045 C CA . LYS A 1 130 ? -0.338 -5.528 -17.816 1.00 89.69 130 LYS A CA 1
ATOM 1046 C C . LYS A 1 130 ? -1.283 -5.164 -18.955 1.00 89.69 130 LYS A C 1
ATOM 1048 O O . LYS A 1 130 ? -2.361 -5.737 -19.044 1.00 89.69 130 LYS A O 1
ATOM 1053 N N . LEU A 1 131 ? -0.864 -4.260 -19.838 1.00 90.06 131 LEU A N 1
ATOM 1054 C CA . LEU A 1 131 ? -1.588 -3.914 -21.060 1.00 90.06 131 LEU A CA 1
ATOM 1055 C C . LEU A 1 131 ? -1.246 -4.827 -22.251 1.00 90.06 131 LEU A C 1
ATOM 1057 O O . LEU A 1 131 ? -1.691 -4.553 -23.361 1.00 90.06 131 LEU A O 1
ATOM 1061 N N . GLY A 1 132 ? -0.436 -5.875 -22.060 1.00 88.75 132 GLY A N 1
ATOM 1062 C CA . GLY A 1 132 ? -0.070 -6.821 -23.120 1.00 88.75 132 GLY A CA 1
ATOM 1063 C C . GLY A 1 132 ? 0.858 -6.254 -24.201 1.00 88.75 132 GLY A C 1
ATOM 1064 O O . GLY A 1 132 ? 1.099 -6.911 -25.209 1.00 88.75 132 GLY A O 1
ATOM 1065 N N . LYS A 1 133 ? 1.416 -5.055 -24.001 1.00 87.25 133 LYS A N 1
ATOM 1066 C CA . LYS A 1 133 ? 2.333 -4.390 -24.942 1.00 87.25 133 LYS A CA 1
ATOM 1067 C C . LYS A 1 133 ? 3.748 -4.966 -24.893 1.00 87.25 133 LYS A C 1
ATOM 1069 O O . LYS A 1 133 ? 4.548 -4.714 -25.791 1.00 87.25 133 LYS A O 1
ATOM 1074 N N . ARG A 1 134 ? 4.082 -5.717 -23.837 1.00 85.81 134 ARG A N 1
ATOM 1075 C CA . ARG A 1 134 ? 5.415 -6.290 -23.618 1.00 85.81 134 ARG A CA 1
ATOM 1076 C C . ARG A 1 134 ? 5.337 -7.657 -22.941 1.00 85.81 134 ARG A C 1
ATOM 1078 O O . ARG A 1 134 ? 4.521 -7.867 -22.049 1.00 85.81 134 ARG A O 1
ATOM 1085 N N . ARG A 1 135 ? 6.232 -8.577 -23.322 1.00 80.31 135 ARG A N 1
ATOM 1086 C CA . ARG A 1 135 ? 6.410 -9.862 -22.624 1.00 80.31 135 ARG A CA 1
ATOM 1087 C C . ARG A 1 135 ? 7.216 -9.679 -21.327 1.00 80.31 135 ARG A C 1
ATOM 1089 O O . ARG A 1 135 ? 8.154 -8.876 -21.318 1.00 80.31 135 ARG A O 1
ATOM 1096 N N . PRO A 1 136 ? 6.892 -10.414 -20.248 1.00 77.12 136 PRO A N 1
ATOM 1097 C CA . PRO A 1 136 ? 7.685 -10.388 -19.025 1.00 77.12 136 PRO A CA 1
ATOM 1098 C C . PRO A 1 136 ? 9.115 -10.870 -19.288 1.00 77.12 136 PRO A C 1
ATOM 1100 O O . PRO A 1 136 ? 9.326 -11.830 -20.028 1.00 77.12 136 PRO A O 1
ATOM 1103 N N . LYS A 1 137 ? 10.103 -10.205 -18.676 1.00 71.81 137 LYS A N 1
ATOM 1104 C CA . LYS A 1 137 ? 11.473 -10.722 -18.606 1.00 71.81 137 LYS A CA 1
ATOM 1105 C C . LYS A 1 137 ? 11.458 -12.066 -17.853 1.00 71.81 137 LYS A C 1
ATOM 1107 O O . LYS A 1 137 ? 10.750 -12.158 -16.844 1.00 71.81 137 LYS A O 1
ATOM 1112 N N . PRO A 1 138 ? 12.206 -13.083 -18.319 1.00 61.03 138 PRO A N 1
ATOM 1113 C CA . PRO A 1 138 ? 12.404 -14.308 -17.550 1.00 61.03 138 PRO A CA 1
ATOM 1114 C C . PRO A 1 138 ? 13.028 -13.968 -16.189 1.00 61.03 138 PRO A C 1
ATOM 1116 O O . PRO A 1 138 ? 13.799 -13.009 -16.088 1.00 61.03 138 PRO A O 1
ATOM 1119 N N . ARG A 1 139 ? 12.600 -14.698 -15.154 1.00 56.38 139 ARG A N 1
ATOM 1120 C CA . ARG A 1 139 ? 13.126 -14.567 -13.790 1.00 56.38 139 ARG A CA 1
ATOM 1121 C C . ARG A 1 139 ? 14.523 -15.152 -13.686 1.00 56.38 139 ARG A C 1
ATOM 1123 O O . ARG A 1 139 ? 14.758 -16.175 -14.364 1.00 56.38 139 ARG A O 1
#

Sequence (139 aa):
MSVDNSVVYEDEDVVVFRAPSDEELEKLVKDLVARKGRPLSWKELRKELSGIVGEDRLRKVLVRLIERDEIVEMIDGTFGLRGMEERYVPVKTKKRVRPLVPSKFRKRWGPLIESAGSIAAAIQYLIDIKLGKRRPKPR

Secondary structure (DSSP, 8-state):
-----------SS---PPPPPHHHHHHHHHHHHHHHTS-EEHHHHHHHTTTT--HHHHHHHHHHHHHTTSEEE-TTSEEEETTGGGT---SS--S----SSHHHHHHHHHHHHHHHSSHHHHHHHHHHHHTTSSPPPP-

Foldseek 3Di:
DDDDPPDDDDDPDDDDDDADDLVRVLVVLQVVQVVVVAFAALVRSCVVCPPRDDSVSNLVSLLVCLVVQQWDQALQRTIHGRPRNVQDQDPDQDQDDDDSDVVSVCVVCVVLCVVQVGSRSSSVVSNCVNVVVDDDDDD